Protein AF-A0A1I1LJR1-F1 (afdb_monomer_lite)

Foldseek 3Di:
DDVVVVLVVVLVVVLVVVVVVDDPVCVPPPVSSVVVSVVSSVVSVVVSVVVVVLVVLQVLLVVLVVLLVCCVPPDDLVRSLVVLLVSCVVVCVVVVPLNVVSVVLVVVLVPDPPNVVCSNVNSVVSNVSSNVSSVVSVVVND

Secondary structure (DSSP, 8-state):
--HHHHHHHHHHHHHHHHHHHS-HHHHT-HHHHHHHHHHHHHHHHHHHHHHHHHHHHHHHHHHHHHHHHTHHHH--HHHHHHHHHHHHHHTTTT-HHHHHHHHHHHHHHHT-TTHHHHHHHHHHHHHHHHHHHHHHHHHTT-

Structure (mmCIF, N/CA/C/O backbone):
data_AF-A0A1I1LJR1-F1
#
_entry.id   AF-A0A1I1LJR1-F1
#
loop_
_atom_site.group_PDB
_atom_site.id
_atom_site.type_symbol
_atom_site.label_atom_id
_atom_site.label_alt_id
_atom_site.label_comp_id
_atom_site.label_asym_id
_atom_site.label_entity_id
_atom_site.label_seq_id
_atom_site.pdbx_PDB_ins_code
_atom_site.Cartn_x
_atom_site.Cartn_y
_atom_site.Cartn_z
_atom_site.occupancy
_atom_site.B_iso_or_equiv
_atom_site.auth_seq_id
_atom_site.auth_comp_id
_atom_site.auth_asym_id
_atom_site.auth_atom_id
_atom_site.pdbx_PDB_model_num
ATOM 1 N N . MET A 1 1 ? -17.799 11.556 4.195 1.00 47.25 1 MET A N 1
ATOM 2 C CA . MET A 1 1 ? -18.824 11.377 5.240 1.00 47.25 1 MET A CA 1
ATOM 3 C C . MET A 1 1 ? -18.056 11.302 6.542 1.00 47.25 1 MET A C 1
ATOM 5 O O . MET A 1 1 ? -17.244 10.397 6.683 1.00 47.25 1 MET A O 1
ATOM 9 N N . ASP A 1 2 ? -18.155 12.334 7.375 1.00 59.00 2 ASP A N 1
ATOM 10 C CA . ASP A 1 2 ? -17.255 12.514 8.516 1.00 59.00 2 ASP A CA 1
ATOM 11 C C . ASP A 1 2 ? -17.384 11.347 9.494 1.00 59.00 2 ASP A C 1
ATOM 13 O O . ASP A 1 2 ? -18.485 11.048 9.959 1.00 59.00 2 ASP A O 1
ATOM 17 N N . ASN A 1 3 ? -16.259 10.697 9.818 1.00 64.38 3 ASN A N 1
ATOM 18 C CA . ASN A 1 3 ? -16.205 9.561 10.747 1.00 64.38 3 ASN A CA 1
ATOM 19 C C . ASN A 1 3 ? -16.928 9.859 12.072 1.00 64.38 3 ASN A C 1
ATOM 21 O O . ASN A 1 3 ? -17.492 8.958 12.685 1.00 64.38 3 ASN A O 1
ATOM 25 N N . THR A 1 4 ? -16.978 11.128 12.480 1.00 69.62 4 THR A N 1
ATOM 26 C CA . THR A 1 4 ? -17.697 11.625 13.656 1.00 69.62 4 THR A CA 1
ATOM 27 C C . THR A 1 4 ? -19.202 11.348 13.600 1.00 69.62 4 THR A C 1
ATOM 29 O O . THR A 1 4 ? -19.779 10.930 14.600 1.00 69.62 4 THR A O 1
ATOM 32 N N . ILE A 1 5 ? -19.841 11.526 12.438 1.00 73.75 5 ILE A N 1
A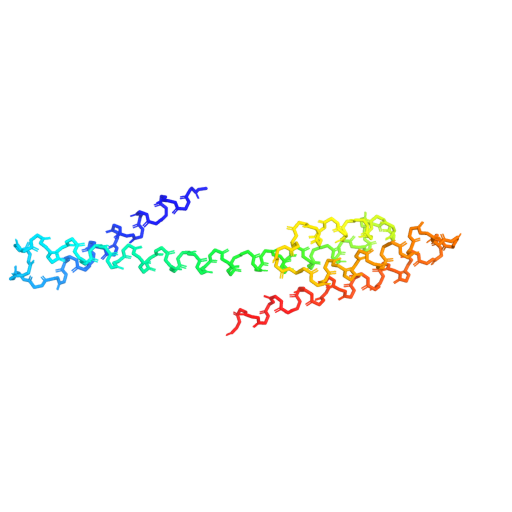TOM 33 C CA . ILE A 1 5 ? -21.282 11.284 12.252 1.00 73.75 5 ILE A CA 1
ATOM 34 C C . ILE A 1 5 ? -21.570 9.781 12.325 1.00 73.75 5 ILE A C 1
ATOM 36 O O . ILE A 1 5 ? -22.524 9.363 12.978 1.00 73.75 5 ILE A O 1
ATOM 40 N N . THR A 1 6 ? -20.709 8.958 11.720 1.00 71.94 6 THR A N 1
ATOM 41 C CA . THR A 1 6 ? -20.823 7.494 11.770 1.00 71.94 6 THR A CA 1
ATOM 42 C C . THR A 1 6 ? -20.634 6.961 13.193 1.00 71.94 6 THR A C 1
ATOM 44 O O . THR A 1 6 ? -21.409 6.115 13.637 1.00 71.94 6 THR A O 1
ATOM 47 N N . ILE A 1 7 ? -19.656 7.490 13.941 1.00 70.38 7 ILE A N 1
ATOM 48 C CA . ILE A 1 7 ? -19.426 7.138 15.352 1.00 70.38 7 ILE A CA 1
ATOM 49 C C . ILE A 1 7 ? -20.641 7.526 16.202 1.00 70.38 7 ILE A C 1
ATOM 51 O O . ILE A 1 7 ? -21.141 6.696 16.955 1.00 70.38 7 ILE A O 1
ATOM 55 N N . LEU A 1 8 ? -21.164 8.746 16.054 1.00 72.38 8 LEU A N 1
ATOM 56 C CA . LEU A 1 8 ? -22.347 9.202 16.795 1.00 72.38 8 LEU A CA 1
ATOM 57 C C . LEU A 1 8 ? -23.595 8.364 16.475 1.00 72.38 8 LEU A C 1
ATOM 59 O O . LEU A 1 8 ? -24.361 8.027 17.381 1.00 72.38 8 LEU A O 1
ATOM 63 N N . GLY A 1 9 ? -23.781 7.974 15.211 1.00 76.94 9 GLY A N 1
ATOM 64 C CA . GLY A 1 9 ? -24.861 7.079 14.788 1.00 76.94 9 GLY A CA 1
ATOM 65 C C . GLY A 1 9 ? -24.759 5.682 15.410 1.00 76.94 9 GLY A C 1
ATOM 66 O O . GLY A 1 9 ? -25.733 5.175 15.962 1.00 76.94 9 GLY A O 1
ATOM 67 N N . LEU A 1 10 ? -23.568 5.077 15.401 1.00 73.50 10 LEU A N 1
ATOM 68 C CA . LEU A 1 10 ? -23.338 3.768 16.024 1.00 73.50 10 LEU A CA 1
ATOM 69 C C . LEU A 1 10 ? -23.511 3.818 17.546 1.00 73.50 10 LEU A C 1
ATOM 71 O O . LEU A 1 10 ? -24.180 2.962 18.122 1.00 73.50 10 LEU A O 1
ATOM 75 N N . VAL A 1 11 ? -22.953 4.839 18.199 1.00 73.31 11 VAL A N 1
ATOM 76 C CA . VAL A 1 11 ? -23.049 5.020 19.654 1.00 73.31 11 VAL A CA 1
ATOM 77 C C . VAL A 1 11 ? -24.500 5.221 20.079 1.00 73.31 11 VAL A C 1
ATOM 79 O O . VAL A 1 11 ? -24.945 4.571 21.023 1.00 73.31 11 VAL A O 1
ATOM 82 N N . SER A 1 12 ? -25.263 6.067 19.384 1.00 72.75 12 SER A N 1
ATOM 83 C CA . SER A 1 12 ? -26.681 6.291 19.701 1.00 72.75 12 SER A CA 1
ATOM 84 C C . SER A 1 12 ? -27.525 5.026 19.507 1.00 72.75 12 SER A C 1
ATOM 86 O O . SER A 1 12 ? -28.324 4.698 20.385 1.00 72.75 12 SER A O 1
ATOM 88 N N . GLY A 1 13 ? -27.285 4.256 18.439 1.00 77.06 13 GLY A N 1
ATOM 89 C CA . GLY A 1 13 ? -27.945 2.967 18.213 1.00 77.06 13 GLY A CA 1
ATOM 90 C C . GLY A 1 13 ? -27.650 1.937 19.310 1.00 77.06 13 GLY A C 1
ATOM 91 O O . GLY A 1 13 ? -28.571 1.364 19.891 1.00 77.06 13 GLY A O 1
ATOM 92 N N . ILE A 1 14 ? -26.372 1.746 19.654 1.00 72.50 14 ILE A N 1
ATOM 93 C CA . ILE A 1 14 ? -25.939 0.793 20.691 1.00 72.50 14 ILE A CA 1
ATOM 94 C C . ILE A 1 14 ? -26.473 1.202 22.070 1.00 72.50 14 ILE A C 1
ATOM 96 O O . ILE A 1 14 ? -26.987 0.365 22.813 1.00 72.50 14 ILE A O 1
ATOM 100 N N . THR A 1 15 ? -26.415 2.494 22.398 1.00 70.56 15 THR A N 1
ATOM 101 C CA . THR A 1 15 ? -26.915 3.016 23.679 1.00 70.56 15 THR A CA 1
ATOM 102 C C . THR A 1 15 ? -28.432 2.844 23.796 1.00 70.56 15 THR A C 1
ATOM 104 O O . THR A 1 15 ? -28.924 2.519 24.875 1.00 70.56 15 THR A O 1
ATOM 107 N N . GLY A 1 16 ? -29.177 2.988 22.694 1.00 71.50 16 GLY A N 1
ATOM 108 C CA . GLY A 1 16 ? -30.619 2.736 22.654 1.00 71.50 16 GLY A CA 1
ATOM 109 C C . GLY A 1 16 ? -30.981 1.272 22.921 1.00 71.50 16 GLY A C 1
ATOM 110 O O . GLY A 1 16 ? -31.835 0.993 23.763 1.00 71.50 16 GLY A O 1
ATOM 111 N N . ILE A 1 17 ? -30.290 0.332 22.265 1.00 72.75 17 ILE A N 1
ATOM 112 C CA . ILE A 1 17 ? -30.520 -1.114 22.439 1.00 72.75 17 ILE A CA 1
ATOM 113 C C . ILE A 1 17 ? -30.166 -1.548 23.866 1.00 72.75 17 ILE A C 1
ATOM 115 O O . ILE A 1 17 ? -30.949 -2.226 24.529 1.00 72.75 17 ILE A O 1
ATOM 119 N N . ILE A 1 18 ? -29.011 -1.117 24.375 1.00 68.81 18 ILE A N 1
ATOM 120 C CA . ILE A 1 18 ? -28.566 -1.464 25.729 1.00 68.81 18 ILE A CA 1
ATOM 121 C C . ILE A 1 18 ? -29.474 -0.810 26.779 1.00 68.81 18 ILE A C 1
ATOM 123 O O . ILE A 1 18 ? -29.864 -1.461 27.745 1.00 68.81 18 ILE A O 1
ATOM 127 N N . GLY A 1 19 ? -29.886 0.444 26.575 1.00 67.62 19 GLY A N 1
ATOM 128 C CA . GLY A 1 19 ? -30.811 1.148 27.466 1.00 67.62 19 GLY A CA 1
ATOM 129 C C . GLY A 1 19 ? -32.188 0.481 27.578 1.00 67.62 19 GLY A C 1
ATOM 130 O O . GLY A 1 19 ? -32.820 0.553 28.637 1.00 67.62 19 GLY A O 1
ATOM 131 N N . PHE A 1 20 ? -32.632 -0.213 26.525 1.00 69.50 20 PHE A N 1
ATOM 132 C CA . PHE A 1 20 ? -33.858 -1.010 26.539 1.00 69.50 20 PHE A CA 1
ATOM 133 C C . PHE A 1 20 ? -33.733 -2.246 27.445 1.00 69.50 20 PHE A C 1
ATOM 135 O O . PHE A 1 20 ? -34.641 -2.521 28.229 1.00 69.50 20 PHE A O 1
ATOM 142 N N . PHE A 1 21 ? -32.582 -2.925 27.412 1.00 71.12 21 PHE A N 1
ATOM 143 C CA . PHE A 1 21 ? -32.292 -4.120 28.218 1.00 71.12 21 PHE A CA 1
ATOM 144 C C . PHE A 1 21 ? -31.762 -3.829 29.634 1.00 71.12 21 PHE A C 1
ATOM 146 O O . PHE A 1 21 ? -31.486 -4.757 30.394 1.00 71.12 21 PHE A O 1
ATOM 153 N N . PHE A 1 22 ? -31.623 -2.559 30.020 1.00 69.94 22 PHE A N 1
ATOM 154 C CA . PHE A 1 22 ? -31.097 -2.194 31.333 1.00 69.94 22 PHE A CA 1
ATOM 155 C C . PHE A 1 22 ? -32.101 -2.486 32.470 1.00 69.94 22 PHE A C 1
ATOM 157 O O . PHE A 1 22 ? -33.275 -2.111 32.347 1.00 69.94 22 PHE A O 1
ATOM 164 N N . PRO A 1 23 ? -31.663 -3.068 33.605 1.00 72.19 23 PRO A N 1
ATOM 165 C CA . PRO A 1 23 ? -32.507 -3.271 34.786 1.00 72.19 23 PRO A CA 1
ATOM 166 C C . PRO A 1 23 ? -33.086 -1.945 35.301 1.00 72.19 23 PRO A C 1
ATOM 168 O O . PRO A 1 23 ? -32.381 -0.932 35.335 1.00 72.19 23 PRO A O 1
ATOM 171 N N . SER A 1 24 ? -34.358 -1.931 35.717 1.00 67.44 24 SER A N 1
ATOM 172 C CA . SER A 1 24 ? -35.058 -0.711 36.168 1.00 67.44 24 SER A CA 1
ATOM 173 C C . SER A 1 24 ? -34.334 -0.000 37.317 1.00 67.44 24 SER A C 1
ATOM 175 O O . SER A 1 24 ? -34.221 1.222 37.303 1.00 67.44 24 SER A O 1
ATOM 177 N N . GLU A 1 25 ? -33.742 -0.765 38.232 1.00 69.31 25 GLU A N 1
ATOM 178 C CA . GLU A 1 25 ? -32.976 -0.289 39.393 1.00 69.31 25 GLU A CA 1
ATOM 179 C C . GLU A 1 25 ? -31.744 0.557 39.020 1.00 69.31 25 GLU A C 1
ATOM 181 O O . GLU A 1 25 ? -31.261 1.372 39.808 1.00 69.31 25 GLU A O 1
ATOM 186 N N . TRP A 1 26 ? -31.208 0.374 37.810 1.00 67.25 26 TRP A N 1
ATOM 187 C CA . TRP A 1 26 ? -30.010 1.070 37.334 1.00 67.25 26 TRP A CA 1
ATOM 188 C C . TRP A 1 26 ? -30.364 2.312 36.509 1.00 67.25 26 TRP A C 1
ATOM 190 O O . TRP A 1 26 ? -29.511 3.174 36.288 1.00 67.25 26 TRP A O 1
ATOM 200 N N . LYS A 1 27 ? -31.628 2.449 36.080 1.00 61.44 27 LYS A N 1
ATOM 201 C CA . LYS A 1 27 ? -32.094 3.572 35.250 1.00 61.44 27 LYS A CA 1
ATOM 202 C C . LYS A 1 27 ? -32.100 4.902 36.003 1.00 61.44 27 LYS A C 1
ATOM 204 O O . LYS A 1 27 ? -31.954 5.946 35.365 1.00 61.44 27 LYS A O 1
ATOM 209 N N . GLU A 1 28 ? -32.214 4.879 37.326 1.00 68.75 28 GLU A N 1
ATOM 210 C CA . GLU A 1 28 ? -32.233 6.091 38.156 1.00 68.75 28 GLU A CA 1
ATOM 211 C C . GLU A 1 28 ? -30.828 6.604 38.503 1.00 68.75 28 GLU A C 1
ATOM 213 O O . GLU A 1 28 ? -30.637 7.786 38.791 1.00 68.75 28 GLU A O 1
ATOM 218 N N . LYS A 1 29 ? -29.800 5.750 38.405 1.00 77.69 29 LYS A N 1
ATOM 219 C CA . LYS A 1 29 ? -28.427 6.118 38.764 1.00 77.69 29 LYS A CA 1
ATOM 220 C C . LYS A 1 29 ? -27.705 6.766 37.585 1.00 77.69 29 LYS A C 1
ATOM 222 O O . LYS A 1 29 ? -27.076 6.096 36.767 1.00 77.69 29 LYS A O 1
ATOM 227 N N . ILE A 1 30 ? -27.738 8.098 37.545 1.00 75.56 30 ILE A N 1
ATOM 228 C CA . ILE A 1 30 ? -27.046 8.934 36.545 1.00 75.56 30 ILE A CA 1
ATOM 229 C C . ILE A 1 30 ? -25.563 8.566 36.373 1.00 75.56 30 ILE A C 1
ATOM 231 O O . ILE A 1 30 ? -25.078 8.506 35.245 1.00 75.56 30 ILE A O 1
ATOM 235 N N . ILE A 1 31 ? -24.862 8.237 37.463 1.00 80.19 31 ILE A N 1
ATOM 236 C CA . ILE A 1 31 ? -23.438 7.866 37.426 1.00 80.19 31 ILE A CA 1
ATOM 237 C C . ILE A 1 31 ? -23.220 6.599 36.587 1.00 80.19 31 ILE A C 1
ATOM 239 O O . ILE A 1 31 ? -22.304 6.554 35.769 1.00 80.19 31 ILE A O 1
ATOM 243 N N . ILE A 1 32 ? -24.091 5.594 36.731 1.00 78.44 32 ILE A N 1
ATOM 244 C CA . ILE A 1 32 ? -23.990 4.337 35.979 1.00 78.44 32 ILE A CA 1
ATOM 245 C C . ILE A 1 32 ? -24.172 4.607 34.483 1.00 78.44 32 ILE A C 1
ATOM 247 O O . ILE A 1 32 ? -23.384 4.115 33.681 1.00 78.44 32 ILE A O 1
ATOM 251 N N . LYS A 1 33 ? -25.144 5.448 34.104 1.00 73.69 33 LYS A N 1
ATOM 252 C CA . LYS A 1 33 ? -25.371 5.841 32.702 1.00 73.69 33 LYS A CA 1
ATOM 253 C C . LYS A 1 33 ? -24.157 6.536 32.089 1.00 73.69 33 LYS A C 1
ATOM 255 O O . LYS A 1 33 ? -23.779 6.208 30.966 1.00 73.69 33 LYS A O 1
ATOM 260 N N . ILE A 1 34 ? -23.539 7.468 32.817 1.00 77.81 34 ILE A N 1
ATOM 261 C CA . ILE A 1 34 ? -22.358 8.205 32.343 1.00 77.81 34 ILE A CA 1
ATOM 262 C C . ILE A 1 34 ? -21.191 7.243 32.107 1.00 77.81 34 ILE A C 1
ATOM 264 O O . ILE A 1 34 ? -20.606 7.255 31.026 1.00 77.81 34 ILE A O 1
ATOM 268 N N . VAL A 1 35 ? -20.891 6.374 33.077 1.00 82.94 35 VAL A N 1
ATOM 269 C CA . VAL A 1 35 ? -19.795 5.397 32.964 1.00 82.94 35 VAL A CA 1
ATOM 270 C C . VAL A 1 35 ? -20.029 4.444 31.792 1.00 82.94 35 VAL A C 1
ATOM 272 O O . VAL A 1 35 ? -19.122 4.219 30.995 1.00 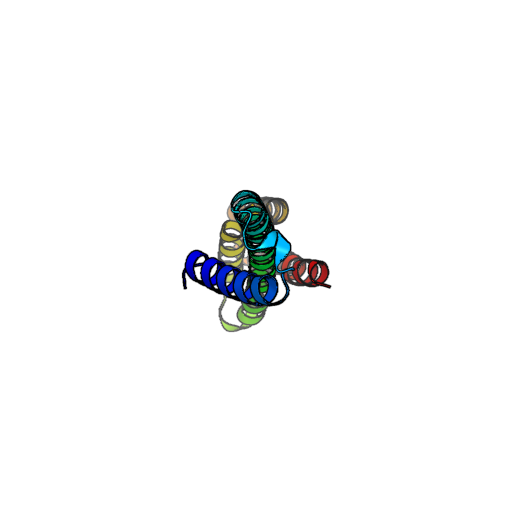82.94 35 VAL A O 1
ATOM 275 N N . PHE A 1 36 ? -21.252 3.935 31.633 1.00 78.69 36 PHE A N 1
ATOM 276 C CA . PHE A 1 36 ? -21.581 3.025 30.536 1.00 78.69 36 PHE A CA 1
ATOM 277 C C . PHE A 1 36 ? -21.457 3.697 29.167 1.00 78.69 36 PHE A C 1
ATOM 279 O O . PHE A 1 36 ? -20.879 3.128 28.244 1.00 78.69 36 PHE A O 1
ATOM 286 N N . THR A 1 37 ? -21.950 4.932 29.051 1.00 77.44 37 THR A N 1
ATOM 287 C CA . THR A 1 37 ? -21.836 5.719 27.816 1.00 77.44 37 THR A CA 1
ATOM 288 C C . THR A 1 37 ? -20.369 5.957 27.468 1.00 77.44 37 THR A C 1
ATOM 290 O O . THR A 1 37 ? -19.983 5.806 26.313 1.00 77.44 37 THR A O 1
ATOM 293 N N . LEU A 1 38 ? -19.531 6.257 28.467 1.00 81.94 38 LEU A N 1
ATOM 294 C CA . LEU A 1 38 ? -18.096 6.456 28.276 1.00 81.94 38 LEU A CA 1
ATOM 295 C C . LEU A 1 38 ? -17.405 5.182 27.763 1.00 81.94 38 LEU A C 1
ATOM 297 O O . LEU A 1 38 ? -16.609 5.254 26.831 1.00 81.94 38 LEU A O 1
ATOM 301 N N . ILE A 1 39 ? -17.737 4.018 28.332 1.00 84.44 39 ILE A N 1
ATOM 302 C CA . ILE A 1 39 ? -17.194 2.716 27.907 1.00 84.44 39 ILE A CA 1
ATOM 303 C C . ILE A 1 39 ? -17.617 2.385 26.469 1.00 84.44 39 ILE A C 1
ATOM 305 O O . ILE A 1 39 ? -16.800 1.944 25.662 1.00 84.44 39 ILE A O 1
ATOM 309 N N . ILE A 1 40 ? -18.883 2.619 26.117 1.00 81.19 40 ILE A N 1
ATOM 310 C CA . ILE A 1 40 ? -19.372 2.392 24.751 1.00 81.19 40 ILE A CA 1
ATOM 311 C C . ILE A 1 40 ? -18.650 3.320 23.771 1.00 81.19 40 ILE A C 1
ATOM 313 O O . ILE A 1 40 ? -18.239 2.874 22.698 1.00 81.19 40 ILE A O 1
ATOM 317 N N . LEU A 1 41 ? -18.461 4.591 24.136 1.00 82.25 41 LEU A N 1
ATOM 318 C CA . LEU A 1 41 ? -17.791 5.584 23.298 1.00 82.25 41 LEU A CA 1
ATOM 319 C C . LEU A 1 41 ? -16.331 5.201 23.013 1.00 82.25 41 LEU A C 1
ATOM 321 O O . LEU A 1 41 ? -15.871 5.317 21.876 1.00 82.25 41 LEU A O 1
ATOM 325 N N . THR A 1 42 ? -15.597 4.722 24.021 1.00 81.75 42 THR A N 1
ATOM 326 C CA . THR A 1 42 ? -14.197 4.309 23.849 1.00 81.75 42 THR A CA 1
ATOM 327 C C . THR A 1 42 ? -14.082 3.045 23.002 1.00 81.75 42 THR A C 1
ATOM 329 O O . THR A 1 42 ? -13.271 3.014 22.077 1.00 81.75 42 THR A O 1
ATOM 332 N N . LEU A 1 43 ? -14.930 2.039 23.244 1.00 81.50 43 LEU A N 1
ATOM 333 C CA . LEU A 1 43 ? -14.956 0.799 22.461 1.00 81.50 43 LEU A CA 1
ATOM 334 C C . LEU A 1 43 ? -15.308 1.053 20.993 1.00 81.50 43 LEU A C 1
ATOM 336 O O . LEU A 1 43 ? -14.610 0.582 20.099 1.00 81.50 43 LEU A O 1
ATOM 340 N N . THR A 1 44 ? -16.356 1.833 20.728 1.00 77.31 44 THR A N 1
ATOM 341 C CA . THR A 1 44 ? -16.756 2.174 19.351 1.00 77.31 44 THR A CA 1
ATOM 342 C C . THR A 1 44 ? -15.683 2.984 18.632 1.00 77.31 44 THR A C 1
ATOM 344 O O . THR A 1 44 ? -15.364 2.675 17.486 1.00 77.31 44 THR A O 1
ATOM 347 N N . SER A 1 45 ? -15.063 3.959 19.303 1.00 76.38 45 SER A N 1
ATOM 348 C CA . SER A 1 45 ? -13.955 4.732 18.725 1.00 76.38 45 SER A CA 1
ATOM 349 C C . SER A 1 45 ? -12.763 3.839 18.374 1.00 76.38 45 SER A C 1
ATOM 351 O O . SER A 1 45 ? -12.165 3.992 17.308 1.00 76.38 45 SER A O 1
ATOM 353 N N . TYR A 1 46 ? -12.442 2.872 19.237 1.00 78.81 46 TYR A N 1
ATOM 354 C CA . TYR A 1 46 ? -11.371 1.909 18.998 1.00 78.81 46 TYR A CA 1
ATOM 355 C C . TYR A 1 46 ? -11.676 0.977 17.815 1.00 78.81 46 TYR A C 1
ATOM 357 O O . TYR A 1 46 ? -10.825 0.786 16.948 1.00 78.81 46 TYR A O 1
ATOM 365 N N . ILE A 1 47 ? -12.906 0.463 17.722 1.00 73.94 47 ILE A N 1
ATOM 366 C CA . ILE A 1 47 ? -13.353 -0.381 16.602 1.00 73.94 47 ILE A CA 1
ATOM 367 C C . ILE A 1 47 ? -13.294 0.390 15.278 1.00 73.94 47 ILE A C 1
ATOM 369 O O . ILE A 1 47 ? -12.757 -0.114 14.293 1.00 73.94 47 ILE A O 1
ATOM 373 N N . VAL A 1 48 ? -13.788 1.631 15.249 1.00 76.50 48 VAL A N 1
ATOM 374 C CA . VAL A 1 48 ? -13.734 2.477 14.045 1.00 76.50 48 VAL A CA 1
ATOM 375 C C . VAL A 1 48 ? -12.289 2.767 13.641 1.00 76.50 48 VAL A C 1
ATOM 377 O O . VAL A 1 48 ? -11.962 2.726 12.455 1.00 76.50 48 VAL A O 1
ATOM 380 N N . PHE A 1 49 ? -11.400 3.000 14.608 1.00 75.62 49 PHE A N 1
ATOM 381 C CA . PHE A 1 49 ? -9.978 3.176 14.332 1.00 75.62 49 PHE A CA 1
ATOM 382 C C . PHE A 1 49 ? -9.352 1.928 13.692 1.00 75.62 49 PHE A C 1
ATOM 384 O O . PHE A 1 49 ? -8.637 2.059 12.696 1.00 75.62 49 PHE A O 1
ATOM 391 N N . LEU A 1 50 ? -9.640 0.729 14.207 1.00 70.81 50 LEU A N 1
ATOM 392 C CA . LEU A 1 50 ? -9.137 -0.521 13.630 1.00 70.81 50 LEU A CA 1
ATOM 393 C C . LEU A 1 50 ? -9.681 -0.758 12.215 1.00 70.81 50 LEU A C 1
ATOM 395 O O . LEU A 1 50 ? -8.889 -0.977 11.299 1.00 70.81 50 LEU A O 1
ATOM 399 N N . ASN A 1 51 ? -10.990 -0.603 12.005 1.00 71.94 51 ASN A N 1
ATOM 400 C CA . ASN A 1 51 ? -11.601 -0.755 10.680 1.00 71.94 51 ASN A CA 1
ATOM 401 C C . ASN A 1 51 ? -11.031 0.245 9.667 1.00 71.94 51 ASN A C 1
ATOM 403 O O . ASN A 1 51 ? -10.736 -0.122 8.536 1.00 71.94 51 ASN A O 1
ATOM 407 N N . SER A 1 52 ? -10.769 1.490 10.079 1.00 72.00 52 SER A N 1
ATOM 408 C CA . SER A 1 52 ? -10.176 2.492 9.184 1.00 72.00 52 SER A CA 1
ATOM 409 C C . SER A 1 52 ? -8.766 2.122 8.702 1.00 72.00 52 SER A C 1
ATOM 411 O O . SER A 1 52 ? -8.358 2.526 7.611 1.00 72.00 52 SER A O 1
ATOM 413 N N . LYS A 1 53 ? -8.006 1.356 9.500 1.00 68.88 53 LYS A N 1
ATOM 414 C CA . LYS A 1 53 ? -6.702 0.827 9.081 1.00 68.88 53 LYS A CA 1
ATOM 415 C C . LYS A 1 53 ? -6.866 -0.324 8.096 1.00 68.88 53 LYS A C 1
ATOM 417 O O . LYS A 1 53 ? -6.170 -0.325 7.087 1.00 68.88 53 LYS A O 1
ATOM 422 N N . VAL A 1 54 ? -7.793 -1.240 8.364 1.00 70.94 54 VAL A N 1
ATOM 423 C CA . VAL A 1 54 ? -8.109 -2.373 7.479 1.00 70.94 54 VAL A CA 1
ATOM 424 C C . VAL A 1 54 ? -8.550 -1.875 6.100 1.00 70.94 54 VAL A C 1
ATOM 426 O O . VAL A 1 54 ? -7.941 -2.242 5.095 1.00 70.94 54 VAL A O 1
ATOM 429 N N . ASP A 1 55 ? -9.492 -0.928 6.055 1.00 77.88 55 ASP A N 1
ATOM 430 C CA . ASP A 1 55 ? -9.961 -0.303 4.812 1.00 77.88 55 ASP A CA 1
ATOM 431 C C . ASP A 1 55 ? -8.827 0.393 4.049 1.00 77.88 55 ASP A C 1
ATOM 433 O O . ASP A 1 55 ? -8.806 0.413 2.815 1.00 77.88 55 ASP A O 1
ATOM 437 N N . ARG A 1 56 ? -7.880 1.007 4.773 1.00 76.62 56 ARG A N 1
ATOM 438 C CA . ARG A 1 56 ? -6.711 1.641 4.155 1.00 76.62 56 ARG A CA 1
ATOM 439 C C . ARG A 1 56 ? -5.816 0.591 3.505 1.00 76.62 56 ARG A C 1
ATOM 441 O O . ARG A 1 56 ? -5.479 0.757 2.339 1.00 76.62 56 ARG A O 1
ATOM 448 N N . ILE A 1 57 ? -5.476 -0.482 4.214 1.00 79.94 57 ILE A N 1
ATOM 449 C CA . ILE A 1 57 ? -4.610 -1.555 3.704 1.00 7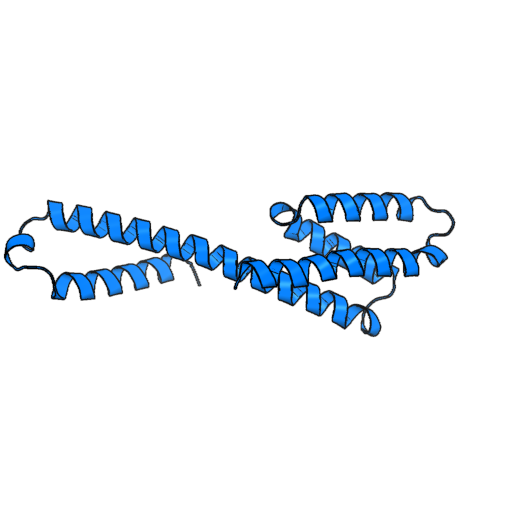9.94 57 ILE A CA 1
ATOM 450 C C . ILE A 1 57 ? -5.249 -2.234 2.482 1.00 79.94 57 ILE A C 1
ATOM 452 O O . ILE A 1 57 ? -4.576 -2.450 1.474 1.00 79.94 57 ILE A O 1
ATOM 456 N N . GLU A 1 58 ? -6.562 -2.480 2.509 1.00 82.56 58 GLU A N 1
ATOM 457 C CA . GLU A 1 58 ? -7.285 -3.037 1.361 1.00 82.56 58 GLU A CA 1
ATOM 458 C C . GLU A 1 58 ? -7.240 -2.098 0.144 1.00 82.56 58 GLU A C 1
ATOM 460 O O . GLU A 1 58 ? -6.999 -2.537 -0.985 1.00 82.56 58 GLU A O 1
ATOM 465 N N . LYS A 1 59 ? -7.414 -0.786 0.354 1.00 85.94 59 LYS A N 1
ATOM 466 C CA . LYS A 1 59 ? -7.288 0.215 -0.716 1.00 85.94 59 LYS A CA 1
ATOM 467 C C . LYS A 1 59 ? -5.880 0.266 -1.295 1.00 85.94 59 LYS A C 1
ATOM 469 O O . LYS A 1 59 ? -5.750 0.408 -2.511 1.00 85.94 59 LYS A O 1
ATOM 474 N N . VAL A 1 60 ? -4.844 0.128 -0.465 1.00 89.06 60 VAL A N 1
ATOM 475 C CA . VAL A 1 60 ? -3.452 0.077 -0.934 1.00 89.06 60 VAL A CA 1
ATOM 476 C C . VAL A 1 60 ? -3.215 -1.181 -1.762 1.00 89.06 60 VAL A C 1
ATOM 478 O O . VAL A 1 60 ? -2.676 -1.071 -2.858 1.00 89.06 60 VAL A O 1
ATOM 481 N N . SER A 1 61 ? -3.693 -2.345 -1.311 1.00 87.81 61 SER A N 1
ATOM 482 C CA . SER A 1 61 ? -3.613 -3.600 -2.075 1.00 87.81 61 SER A CA 1
ATOM 483 C C . SER A 1 61 ? -4.300 -3.484 -3.443 1.00 87.81 61 SER A C 1
ATOM 485 O O . SER A 1 61 ? -3.697 -3.777 -4.477 1.00 87.81 61 SER A O 1
ATOM 487 N N . LYS A 1 62 ? -5.533 -2.956 -3.483 1.00 89.88 62 LYS A N 1
ATOM 488 C CA . LYS A 1 62 ? -6.254 -2.705 -4.744 1.00 89.88 62 LYS A CA 1
ATOM 489 C C . LYS A 1 62 ? -5.496 -1.744 -5.657 1.00 89.88 62 LYS A C 1
ATOM 491 O O . LYS A 1 62 ? -5.365 -2.013 -6.846 1.00 89.88 62 LYS A O 1
ATOM 496 N N . SER A 1 63 ? -4.971 -0.653 -5.106 1.00 91.12 63 SER A N 1
ATOM 497 C CA . SER A 1 63 ? -4.214 0.347 -5.869 1.00 91.12 63 SER A CA 1
ATOM 498 C C . SER A 1 63 ? -2.900 -0.216 -6.418 1.00 91.12 63 SER A C 1
ATOM 500 O O . SER A 1 63 ? -2.567 0.049 -7.569 1.00 91.12 63 SER A O 1
ATOM 502 N N . ALA A 1 64 ? -2.190 -1.039 -5.639 1.00 92.44 64 ALA A N 1
ATOM 503 C CA . ALA A 1 64 ? -0.983 -1.735 -6.076 1.00 92.44 64 ALA A CA 1
ATOM 504 C C . ALA A 1 64 ? -1.274 -2.666 -7.262 1.00 92.44 64 ALA A C 1
ATOM 506 O O . ALA A 1 64 ? -0.583 -2.606 -8.277 1.00 92.44 64 ALA A O 1
ATOM 507 N N . ASN A 1 65 ? -2.333 -3.476 -7.165 1.00 91.31 65 ASN A N 1
ATOM 508 C CA . ASN A 1 65 ? -2.733 -4.386 -8.240 1.00 91.31 65 ASN A CA 1
ATOM 509 C C . ASN A 1 65 ? -3.137 -3.630 -9.512 1.00 91.31 65 ASN A C 1
ATOM 511 O O . ASN A 1 65 ? -2.687 -3.992 -10.595 1.00 91.31 65 ASN A O 1
ATOM 515 N N . LEU A 1 66 ? -3.907 -2.545 -9.378 1.00 91.94 66 LEU A N 1
ATOM 516 C CA . LEU A 1 66 ? -4.281 -1.688 -10.508 1.00 91.94 66 LEU A CA 1
ATOM 517 C C . LEU A 1 66 ? -3.063 -1.040 -11.175 1.00 91.94 66 LEU A C 1
ATOM 519 O O . LEU A 1 66 ? -3.005 -0.946 -12.400 1.00 91.94 66 LEU A O 1
ATOM 523 N N . LEU A 1 67 ? -2.082 -0.596 -10.384 1.00 92.50 67 LEU A N 1
ATOM 524 C CA . LEU A 1 67 ? -0.850 -0.008 -10.905 1.00 92.50 67 LEU A CA 1
ATOM 525 C C . LEU A 1 67 ? -0.060 -1.024 -11.745 1.00 92.50 67 LEU A C 1
ATOM 527 O O . LEU A 1 67 ? 0.443 -0.681 -12.812 1.00 92.50 67 LEU A O 1
ATOM 531 N N . ILE A 1 68 ? 0.017 -2.274 -11.285 1.00 92.50 68 ILE A N 1
ATOM 532 C CA . ILE A 1 68 ? 0.675 -3.370 -12.007 1.00 92.50 68 ILE A CA 1
ATOM 533 C C . ILE A 1 68 ? -0.095 -3.733 -13.277 1.00 92.50 68 ILE A C 1
ATOM 535 O O . ILE A 1 68 ? 0.514 -3.891 -14.330 1.00 92.50 68 ILE A O 1
ATOM 539 N N . GLU A 1 69 ? -1.421 -3.849 -13.196 1.00 91.69 69 GLU A N 1
ATOM 540 C CA . GLU A 1 69 ? -2.279 -4.174 -14.340 1.00 91.69 69 GLU A CA 1
ATOM 541 C C . GLU A 1 69 ? -2.093 -3.159 -15.475 1.00 91.69 69 GLU A C 1
ATOM 543 O O . GLU A 1 69 ? -1.890 -3.531 -16.631 1.00 91.69 69 GLU A O 1
ATOM 548 N N . LYS A 1 70 ? -2.052 -1.868 -15.131 1.00 91.00 70 LYS A N 1
ATOM 549 C CA . LYS A 1 70 ? -1.868 -0.774 -16.090 1.00 91.00 70 LYS A CA 1
ATOM 550 C C . LYS A 1 70 ? -0.444 -0.649 -16.638 1.00 91.00 70 LYS A C 1
ATOM 552 O O . LYS A 1 70 ? -0.249 0.067 -17.621 1.00 91.00 70 LYS A O 1
ATOM 557 N N . LYS A 1 71 ? 0.552 -1.344 -16.066 1.00 88.38 71 LYS A N 1
ATOM 558 C CA . LYS A 1 71 ? 1.961 -1.287 -16.509 1.00 88.38 71 LYS A CA 1
ATOM 559 C C . LYS A 1 71 ? 2.108 -1.527 -18.010 1.00 88.38 71 LYS A C 1
ATOM 561 O O . LYS A 1 71 ? 2.858 -0.813 -18.661 1.00 88.38 71 LYS A O 1
ATOM 566 N N . GLN A 1 72 ? 1.414 -2.528 -18.550 1.00 81.00 72 GLN A N 1
ATOM 567 C CA . GLN A 1 72 ? 1.587 -2.943 -19.947 1.00 81.00 72 GLN A CA 1
ATOM 568 C C . GLN A 1 72 ? 0.842 -2.053 -20.949 1.00 81.00 72 GLN A C 1
ATOM 570 O O . GLN A 1 72 ? 1.208 -2.025 -22.121 1.00 81.00 72 GLN A O 1
ATOM 575 N N . THR A 1 73 ? -0.203 -1.349 -20.509 1.00 85.50 73 THR A N 1
ATOM 576 C CA . THR A 1 73 ? -1.129 -0.635 -21.400 1.00 85.50 73 THR A CA 1
ATOM 577 C C . THR A 1 73 ? -1.000 0.882 -21.330 1.00 85.50 73 THR A C 1
ATOM 579 O O . THR A 1 73 ? -1.309 1.552 -22.309 1.00 85.50 73 THR A O 1
ATOM 582 N N . GLU A 1 74 ? -0.568 1.436 -20.193 1.00 87.25 74 GLU A N 1
ATOM 583 C CA . GLU A 1 74 ? -0.610 2.886 -19.937 1.00 87.25 74 GLU A CA 1
ATOM 584 C C . GLU A 1 74 ? 0.757 3.506 -19.639 1.00 87.25 74 GLU A C 1
ATOM 586 O O . GLU A 1 74 ? 0.886 4.730 -19.663 1.00 87.25 74 GLU A O 1
ATOM 591 N N . PHE A 1 75 ? 1.787 2.695 -19.388 1.00 89.06 75 PHE A N 1
ATOM 592 C CA . PHE A 1 75 ? 3.087 3.194 -18.956 1.00 89.06 75 PHE A CA 1
ATOM 593 C C . PHE A 1 75 ? 4.232 2.717 -19.850 1.00 89.06 75 PHE A C 1
ATOM 595 O O . PHE A 1 75 ? 4.306 1.561 -20.259 1.00 89.06 75 PHE A O 1
ATOM 602 N N . THR A 1 76 ? 5.188 3.613 -20.099 1.00 90.38 76 THR A N 1
ATOM 603 C CA . THR A 1 76 ? 6.548 3.208 -20.478 1.00 90.38 76 THR A CA 1
ATOM 604 C C . THR A 1 76 ? 7.272 2.665 -19.244 1.00 90.38 76 THR A C 1
ATOM 606 O O . THR A 1 76 ? 6.860 2.941 -18.116 1.00 90.38 76 THR A O 1
ATOM 609 N N . SER A 1 77 ? 8.380 1.936 -19.419 1.00 88.94 77 SER A N 1
ATOM 610 C CA . SER A 1 77 ? 9.178 1.441 -18.286 1.00 88.94 77 SER A CA 1
ATOM 611 C C . SER A 1 77 ? 9.550 2.558 -17.305 1.00 88.94 77 SER A C 1
ATOM 613 O O . SER A 1 77 ? 9.385 2.391 -16.100 1.00 88.94 77 SER A O 1
ATOM 615 N N . GLU A 1 78 ? 9.966 3.720 -17.815 1.00 88.38 78 GLU A N 1
ATOM 616 C CA . GLU A 1 78 ? 10.294 4.893 -16.994 1.00 88.38 78 GLU A CA 1
ATOM 617 C C . GLU A 1 78 ? 9.064 5.511 -16.325 1.00 88.38 78 GLU A C 1
ATOM 619 O O . GLU A 1 78 ? 9.100 5.838 -15.138 1.00 88.38 78 GLU A O 1
ATOM 624 N N . GLY A 1 79 ? 7.958 5.638 -17.066 1.00 89.75 79 GLY A N 1
ATOM 625 C CA . GLY A 1 79 ? 6.702 6.155 -16.528 1.00 89.75 79 GLY A CA 1
ATOM 626 C C . GLY A 1 79 ? 6.174 5.283 -15.391 1.00 89.75 79 GLY A C 1
ATOM 627 O O . GLY A 1 79 ? 5.738 5.802 -14.366 1.00 89.75 79 GLY A O 1
ATOM 628 N N . PHE A 1 80 ? 6.295 3.962 -15.528 1.00 93.75 80 PHE A N 1
ATOM 629 C CA . PHE A 1 80 ? 5.936 3.016 -14.479 1.00 93.75 80 PHE A CA 1
ATOM 630 C C . PHE A 1 80 ? 6.838 3.160 -13.249 1.00 93.75 80 PHE A C 1
ATOM 632 O O . PHE A 1 80 ? 6.329 3.176 -12.133 1.00 93.75 80 PHE A O 1
ATOM 639 N N . ILE A 1 81 ? 8.157 3.299 -13.433 1.00 92.44 81 ILE A N 1
ATOM 640 C CA . ILE A 1 81 ? 9.110 3.503 -12.329 1.00 92.44 81 ILE A CA 1
ATOM 641 C C . ILE A 1 81 ? 8.730 4.741 -11.507 1.00 92.44 81 ILE A C 1
ATOM 643 O O . ILE A 1 81 ? 8.657 4.665 -10.281 1.00 92.44 81 ILE A O 1
ATOM 647 N N . LEU A 1 82 ? 8.444 5.864 -12.173 1.00 92.12 82 LEU A N 1
ATOM 648 C CA . LEU A 1 82 ? 8.042 7.103 -11.503 1.00 92.12 82 LEU A CA 1
ATOM 649 C C . LEU A 1 82 ? 6.685 6.960 -10.806 1.00 92.12 82 LEU A C 1
ATOM 651 O O . LEU A 1 82 ? 6.556 7.330 -9.641 1.00 92.12 82 LEU A O 1
ATOM 655 N N . ALA A 1 83 ? 5.694 6.367 -11.478 1.00 94.06 83 ALA A N 1
ATOM 656 C CA . ALA A 1 83 ? 4.374 6.131 -10.897 1.00 94.06 83 ALA A CA 1
ATOM 657 C C . ALA A 1 83 ? 4.445 5.225 -9.656 1.00 94.06 83 ALA A C 1
ATOM 659 O O . ALA A 1 83 ? 3.805 5.499 -8.639 1.00 94.06 83 ALA A O 1
ATOM 660 N N . ALA A 1 84 ? 5.262 4.174 -9.709 1.00 94.19 84 ALA A N 1
ATOM 661 C CA . ALA A 1 84 ? 5.490 3.275 -8.588 1.00 94.19 84 ALA A CA 1
ATOM 662 C C . ALA A 1 84 ? 6.251 3.943 -7.438 1.00 94.19 84 ALA A C 1
ATOM 664 O O . ALA A 1 84 ? 5.917 3.705 -6.276 1.00 94.19 84 ALA A O 1
ATOM 665 N N . LEU A 1 85 ? 7.213 4.823 -7.727 1.00 93.94 85 LEU A N 1
ATOM 666 C CA . LEU A 1 85 ? 7.894 5.600 -6.693 1.00 93.94 85 LEU A CA 1
ATOM 667 C C . LEU A 1 85 ? 6.923 6.558 -5.987 1.00 93.94 85 LEU A C 1
ATOM 669 O O . LEU A 1 85 ? 6.888 6.579 -4.758 1.00 93.94 85 LEU A O 1
ATOM 673 N N . SER A 1 86 ? 6.078 7.273 -6.736 1.00 94.81 86 SER A N 1
ATOM 674 C CA . SER A 1 86 ? 5.039 8.142 -6.164 1.00 94.81 86 SER A CA 1
ATOM 675 C C . SER A 1 86 ? 4.018 7.361 -5.333 1.00 94.81 86 SER A C 1
ATOM 677 O O . SER A 1 86 ? 3.625 7.805 -4.254 1.00 94.81 86 SER A O 1
ATOM 679 N N . PHE A 1 87 ? 3.617 6.170 -5.789 1.00 94.62 87 PHE A N 1
ATOM 680 C CA . PHE A 1 87 ? 2.759 5.274 -5.013 1.00 94.62 87 PHE A CA 1
ATOM 681 C C . PHE A 1 87 ? 3.406 4.882 -3.676 1.00 94.62 87 PHE A C 1
ATOM 683 O O . PHE A 1 87 ? 2.751 4.917 -2.632 1.00 94.62 87 PHE A O 1
ATOM 690 N N . LEU A 1 88 ? 4.692 4.522 -3.680 1.00 94.12 88 LEU A N 1
ATOM 691 C CA . LEU A 1 88 ? 5.412 4.154 -2.461 1.00 94.12 88 LEU A CA 1
ATOM 692 C C . LEU A 1 88 ? 5.623 5.350 -1.532 1.00 94.12 88 LEU A C 1
ATOM 694 O O . LEU A 1 88 ? 5.535 5.190 -0.318 1.00 94.12 88 LEU A O 1
ATOM 698 N N . GLU A 1 89 ? 5.857 6.543 -2.076 1.00 93.38 89 GLU A N 1
ATOM 699 C CA . GLU A 1 89 ? 5.978 7.773 -1.292 1.00 93.38 89 GLU A CA 1
ATOM 700 C C . GLU A 1 89 ? 4.673 8.091 -0.556 1.00 93.38 89 GLU A C 1
ATOM 702 O O . GLU A 1 89 ? 4.679 8.323 0.656 1.00 93.38 89 GLU A O 1
ATOM 707 N N . GLN A 1 90 ? 3.536 7.998 -1.253 1.00 92.38 90 GLN A N 1
ATOM 708 C CA . GLN A 1 90 ? 2.214 8.199 -0.658 1.00 92.38 90 GLN A CA 1
ATOM 709 C C . GLN A 1 90 ? 1.930 7.204 0.478 1.00 92.38 90 GLN A C 1
ATOM 711 O O . GLN A 1 90 ? 1.268 7.549 1.459 1.00 92.38 90 GLN A O 1
ATOM 716 N N . ASN A 1 91 ? 2.453 5.981 0.367 1.00 90.62 91 ASN A N 1
ATOM 717 C CA . ASN A 1 91 ? 2.243 4.900 1.330 1.00 90.62 91 ASN A CA 1
ATOM 718 C C . ASN A 1 91 ? 3.455 4.658 2.249 1.00 90.62 91 ASN A C 1
ATOM 720 O O . ASN A 1 91 ? 3.507 3.648 2.954 1.00 90.62 91 ASN A O 1
ATOM 724 N N . LYS A 1 92 ? 4.405 5.603 2.316 1.00 91.19 92 LYS A N 1
ATOM 725 C CA . LYS A 1 92 ? 5.655 5.476 3.087 1.00 91.19 92 LYS A CA 1
ATOM 726 C C . LYS A 1 92 ? 5.425 5.162 4.563 1.00 91.19 92 LYS A C 1
ATOM 728 O O . LYS A 1 92 ? 6.225 4.469 5.181 1.00 91.19 92 LYS A O 1
ATOM 733 N N . LYS A 1 93 ? 4.343 5.688 5.141 1.00 88.88 93 LYS A N 1
ATOM 734 C CA . LYS A 1 93 ? 4.005 5.461 6.550 1.00 88.88 93 LYS A CA 1
ATOM 735 C C . LYS A 1 93 ? 3.773 3.980 6.861 1.00 88.88 93 LYS A C 1
ATOM 737 O O . LYS A 1 93 ? 4.138 3.540 7.945 1.00 88.88 93 LYS A O 1
ATOM 742 N N . ASP A 1 94 ? 3.163 3.255 5.928 1.00 84.75 94 ASP A N 1
ATOM 743 C CA . ASP A 1 94 ? 2.810 1.846 6.096 1.00 84.75 94 ASP A CA 1
ATOM 744 C C . ASP A 1 94 ? 3.903 0.918 5.528 1.00 84.75 94 ASP A C 1
ATOM 746 O O . ASP A 1 94 ? 4.119 -0.164 6.064 1.00 84.75 94 ASP A O 1
ATOM 750 N N . PHE A 1 95 ? 4.656 1.362 4.509 1.00 87.94 95 PHE A N 1
ATOM 751 C CA . PHE A 1 95 ? 5.723 0.576 3.866 1.00 87.94 95 PHE A CA 1
ATOM 752 C C . PHE A 1 95 ? 7.060 1.337 3.773 1.00 87.94 95 PHE A C 1
ATOM 754 O O . PHE A 1 95 ? 7.576 1.549 2.668 1.00 87.94 95 PHE A O 1
ATOM 761 N N . PRO A 1 96 ? 7.656 1.755 4.907 1.00 91.00 96 PRO A N 1
ATOM 762 C CA . PRO A 1 96 ? 8.865 2.578 4.898 1.00 91.00 96 PRO A CA 1
ATOM 763 C C . PRO A 1 96 ? 10.052 1.852 4.257 1.00 91.00 96 PRO A C 1
ATOM 765 O O . PRO A 1 96 ? 10.760 2.441 3.444 1.00 91.00 96 PRO A O 1
ATOM 768 N N . ASP A 1 97 ? 10.228 0.559 4.537 1.00 91.88 97 ASP A N 1
ATOM 769 C CA . ASP A 1 97 ? 11.342 -0.227 3.999 1.00 91.88 97 ASP A CA 1
ATOM 770 C C . ASP A 1 97 ? 11.238 -0.433 2.486 1.00 91.88 97 ASP A C 1
ATOM 772 O O . ASP A 1 97 ? 12.244 -0.360 1.779 1.00 91.88 97 ASP A O 1
ATOM 776 N N . SER A 1 98 ? 10.027 -0.671 1.973 1.00 91.94 98 SER A N 1
ATOM 777 C CA . SER A 1 98 ? 9.795 -0.801 0.531 1.00 91.94 98 SER A CA 1
ATOM 778 C C . SER A 1 98 ? 10.057 0.517 -0.187 1.00 91.94 98 SER A C 1
ATOM 780 O O . SER A 1 98 ? 10.689 0.512 -1.242 1.00 91.94 98 SER A O 1
ATOM 782 N N . TYR A 1 99 ? 9.636 1.641 0.404 1.00 94.19 99 TYR A N 1
ATOM 783 C CA . TYR A 1 99 ? 9.945 2.967 -0.122 1.00 94.19 99 TYR A CA 1
ATOM 784 C C . TYR A 1 99 ? 11.456 3.227 -0.153 1.00 94.19 99 TYR A C 1
ATOM 786 O O . TYR A 1 99 ? 11.991 3.588 -1.196 1.00 94.19 99 TYR A O 1
ATOM 794 N N . GLU A 1 100 ? 12.172 2.990 0.950 1.00 94.50 100 GLU A N 1
ATOM 795 C CA . GLU A 1 100 ? 13.621 3.224 1.004 1.00 94.50 100 GLU A CA 1
ATOM 796 C C . GLU A 1 100 ? 14.396 2.299 0.047 1.00 94.50 100 GLU A C 1
ATOM 798 O O . GLU A 1 100 ? 15.376 2.721 -0.569 1.00 94.50 100 GLU A O 1
ATOM 803 N N . ARG A 1 101 ? 13.953 1.048 -0.141 1.00 92.50 101 ARG A N 1
ATOM 804 C CA . ARG A 1 101 ? 14.534 0.139 -1.146 1.00 92.50 101 ARG A CA 1
ATOM 805 C C . ARG A 1 101 ? 14.286 0.636 -2.567 1.00 92.50 101 ARG A C 1
ATOM 807 O O . ARG A 1 101 ? 15.237 0.715 -3.340 1.00 92.50 101 ARG A O 1
ATOM 814 N N . ALA A 1 102 ? 13.051 1.005 -2.901 1.00 92.75 102 ALA A N 1
ATOM 815 C CA . ALA A 1 102 ? 12.716 1.526 -4.224 1.00 92.75 102 ALA A CA 1
ATOM 816 C C . ALA A 1 102 ? 13.456 2.832 -4.531 1.00 92.75 102 ALA A C 1
ATOM 818 O O . ALA A 1 102 ? 13.957 3.006 -5.637 1.00 92.75 102 ALA A O 1
ATOM 819 N N . LYS A 1 103 ? 13.603 3.711 -3.536 1.00 93.94 103 LYS A N 1
ATOM 820 C CA . LYS A 1 103 ? 14.379 4.944 -3.657 1.00 93.94 103 LYS A CA 1
ATOM 821 C C . LYS A 1 103 ? 15.845 4.662 -3.991 1.00 93.94 103 LYS A C 1
ATOM 823 O O . LYS A 1 103 ? 16.369 5.265 -4.917 1.00 93.94 103 LYS A O 1
ATOM 828 N N . LYS A 1 104 ? 16.491 3.708 -3.311 1.00 92.19 104 LYS A N 1
ATOM 829 C CA . LYS A 1 104 ? 17.879 3.309 -3.621 1.00 92.19 104 LYS A CA 1
ATOM 830 C C . LYS A 1 104 ? 18.027 2.735 -5.030 1.00 92.19 104 LYS A C 1
ATOM 832 O O . LYS A 1 104 ? 19.006 3.028 -5.712 1.00 92.19 104 LYS A O 1
ATOM 837 N N . ILE A 1 105 ? 17.063 1.920 -5.462 1.00 88.75 105 ILE A N 1
ATOM 838 C CA . ILE A 1 105 ? 17.020 1.378 -6.827 1.00 88.75 105 ILE A CA 1
ATOM 839 C C . ILE A 1 105 ? 16.901 2.530 -7.836 1.00 88.75 105 ILE A C 1
ATOM 841 O O . ILE A 1 105 ? 17.651 2.575 -8.809 1.00 88.75 105 ILE A O 1
ATOM 845 N N . PHE A 1 106 ? 16.018 3.495 -7.566 1.00 89.06 106 PHE A N 1
ATOM 846 C CA . PHE A 1 106 ? 15.835 4.674 -8.405 1.00 89.06 106 PHE A CA 1
ATOM 847 C C . PHE A 1 106 ? 17.080 5.566 -8.454 1.00 89.06 106 PHE A C 1
ATOM 849 O O . PHE A 1 106 ? 17.479 5.977 -9.532 1.00 89.06 106 PHE A O 1
ATOM 856 N N . GLU A 1 107 ? 17.734 5.836 -7.324 1.00 89.06 107 GLU A N 1
ATOM 857 C CA . GLU A 1 107 ? 18.969 6.632 -7.278 1.00 89.06 107 GLU A CA 1
ATOM 858 C C . GLU A 1 107 ? 20.099 5.976 -8.077 1.00 89.06 107 GLU A C 1
ATOM 860 O O . GLU A 1 107 ? 20.847 6.663 -8.771 1.00 89.06 107 GLU A O 1
ATOM 865 N N . LYS A 1 108 ? 20.220 4.645 -8.018 1.00 85.69 108 LYS A N 1
ATOM 866 C CA . LYS A 1 108 ? 21.189 3.911 -8.838 1.00 85.69 108 LYS A CA 1
ATOM 867 C C . LYS A 1 108 ? 20.870 4.061 -10.330 1.00 85.69 108 LYS A C 1
ATOM 869 O O . LYS A 1 108 ? 21.766 4.372 -11.105 1.00 85.69 108 LYS A O 1
ATOM 874 N N . TYR A 1 109 ? 19.601 3.891 -10.693 1.00 83.94 109 TYR A N 1
ATOM 875 C CA . TYR A 1 109 ? 19.095 4.035 -12.058 1.00 83.94 109 TYR A CA 1
ATOM 876 C C . TYR A 1 109 ? 19.276 5.449 -12.631 1.00 83.94 109 TYR A C 1
ATOM 878 O O . TYR A 1 109 ? 19.704 5.615 -13.770 1.00 83.94 109 TYR A O 1
ATOM 886 N N . ASP A 1 110 ? 18.956 6.479 -11.845 1.00 83.19 110 ASP A N 1
ATOM 887 C CA . ASP A 1 110 ? 18.999 7.884 -12.264 1.00 83.19 110 ASP A CA 1
ATOM 888 C C . ASP A 1 110 ? 20.429 8.332 -12.608 1.00 83.19 110 ASP A C 1
ATOM 890 O O . ASP A 1 110 ? 20.626 9.150 -13.506 1.00 83.19 110 ASP A O 1
ATOM 894 N N . ASN A 1 111 ? 21.419 7.727 -11.943 1.00 82.31 111 ASN A N 1
ATOM 895 C CA . ASN A 1 111 ? 22.845 7.958 -12.162 1.00 82.31 111 ASN A CA 1
ATOM 896 C C . ASN A 1 111 ? 23.484 7.013 -13.202 1.00 82.31 111 ASN A C 1
ATOM 898 O O . ASN A 1 111 ? 24.680 7.148 -13.480 1.00 82.31 111 ASN A O 1
ATOM 902 N N . ASP A 1 112 ? 22.738 6.062 -13.775 1.00 80.38 112 ASP A N 1
ATOM 903 C CA . ASP A 1 112 ? 23.284 5.115 -14.750 1.00 80.38 112 ASP A CA 1
ATOM 904 C C . ASP A 1 112 ? 23.377 5.739 -16.157 1.00 80.38 112 ASP A C 1
ATOM 906 O O . ASP A 1 112 ? 22.456 6.388 -16.659 1.00 80.38 112 ASP A O 1
ATOM 910 N N . LYS A 1 113 ? 24.503 5.508 -16.844 1.00 71.56 113 LYS A N 1
ATOM 911 C CA . LYS A 1 113 ? 24.715 5.944 -18.235 1.00 71.56 113 LYS A CA 1
ATOM 912 C C . LYS A 1 113 ? 23.862 5.169 -19.246 1.00 71.56 113 LYS A C 1
ATOM 914 O O . LYS A 1 113 ? 23.667 5.653 -20.358 1.00 71.56 113 LYS A O 1
ATOM 919 N N . TYR A 1 114 ? 23.350 3.997 -18.876 1.00 74.25 114 TYR A N 1
ATOM 920 C CA . TYR A 1 114 ? 22.525 3.111 -19.699 1.00 74.25 114 TYR A CA 1
ATOM 921 C C . TYR A 1 114 ? 21.064 3.079 -19.246 1.00 74.25 114 TYR A C 1
ATOM 923 O O . TYR A 1 114 ? 20.358 2.097 -19.478 1.00 74.25 114 TYR A O 1
ATOM 931 N N . ARG A 1 115 ? 20.589 4.184 -18.661 1.00 73.25 115 ARG A N 1
ATOM 932 C CA . ARG A 1 115 ? 19.224 4.391 -18.162 1.00 73.25 115 ARG A CA 1
ATOM 933 C C . ARG A 1 115 ? 18.129 3.820 -19.076 1.00 73.25 115 ARG A C 1
ATOM 935 O O . ARG A 1 115 ? 17.293 3.041 -18.635 1.00 73.25 115 ARG A O 1
ATOM 942 N N . ALA A 1 116 ? 18.176 4.096 -20.380 1.00 69.25 116 ALA A N 1
ATOM 943 C CA . ALA A 1 116 ? 17.179 3.583 -21.324 1.00 69.25 116 ALA A CA 1
ATOM 944 C C . ALA A 1 116 ? 17.126 2.039 -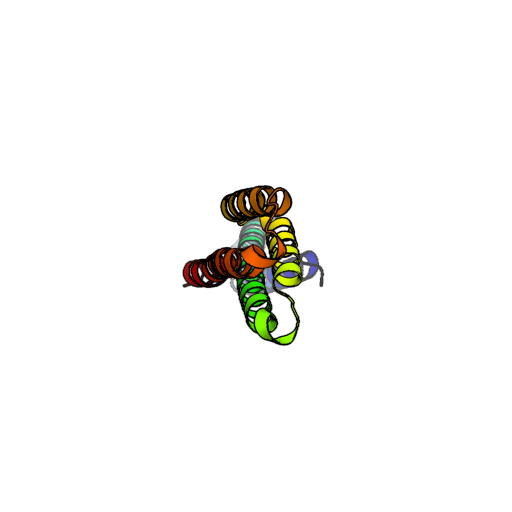21.387 1.00 69.25 116 ALA A C 1
ATOM 946 O O . ALA A 1 116 ? 16.040 1.465 -21.472 1.00 69.25 116 ALA A O 1
ATOM 947 N N . ILE A 1 117 ? 18.281 1.368 -21.305 1.00 72.31 117 ILE A N 1
ATOM 948 C CA . ILE A 1 117 ? 18.410 -0.097 -21.369 1.00 72.31 117 ILE A CA 1
ATOM 949 C C . ILE A 1 117 ? 18.023 -0.728 -20.027 1.00 72.31 117 ILE A C 1
ATOM 951 O O . ILE A 1 117 ? 17.315 -1.733 -19.992 1.00 72.31 117 ILE A O 1
ATOM 955 N N . GLU A 1 118 ? 18.443 -0.122 -18.916 1.00 83.06 118 GLU A N 1
ATOM 956 C CA . GLU A 1 118 ? 18.148 -0.630 -17.574 1.00 83.06 118 GLU A CA 1
ATOM 957 C C . GLU A 1 118 ? 16.689 -0.411 -17.152 1.00 83.06 118 GLU A C 1
ATOM 959 O O . GLU A 1 118 ? 16.186 -1.142 -16.299 1.00 83.06 118 GLU A O 1
ATOM 964 N N . SER A 1 119 ? 15.983 0.535 -17.783 1.00 83.62 119 SER A N 1
ATOM 965 C CA . SER A 1 119 ? 14.603 0.903 -17.441 1.00 83.62 119 SER A CA 1
ATOM 966 C C . SER A 1 119 ? 13.655 -0.298 -17.371 1.00 83.62 119 SER A C 1
ATOM 968 O O . SER A 1 119 ? 12.816 -0.369 -16.477 1.00 83.62 119 SER A O 1
ATOM 970 N N . VAL A 1 120 ? 13.801 -1.281 -18.265 1.00 86.00 120 VAL A N 1
ATOM 971 C CA . VAL A 1 120 ? 12.965 -2.492 -18.278 1.00 86.00 120 VAL A CA 1
ATOM 972 C C . VAL A 1 120 ? 13.242 -3.367 -17.055 1.00 86.00 120 VAL A C 1
ATOM 974 O O . VAL A 1 120 ? 12.307 -3.820 -16.395 1.00 86.00 120 VAL A O 1
ATOM 977 N N . ASN A 1 121 ? 14.516 -3.575 -16.719 1.00 88.19 121 ASN A N 1
ATOM 978 C CA . ASN A 1 121 ? 14.912 -4.399 -15.578 1.00 88.19 121 ASN A CA 1
ATOM 979 C C . ASN A 1 121 ? 14.473 -3.751 -14.265 1.00 88.19 121 ASN A C 1
ATOM 981 O O . ASN A 1 121 ? 13.822 -4.398 -13.448 1.00 88.19 121 ASN A O 1
ATOM 985 N N . ILE A 1 122 ? 14.725 -2.451 -14.116 1.00 89.81 122 ILE A N 1
ATOM 986 C CA . ILE A 1 122 ? 14.320 -1.682 -12.938 1.00 89.81 122 ILE A CA 1
ATOM 987 C C . ILE A 1 122 ? 12.795 -1.637 -12.807 1.00 89.81 122 ILE A C 1
ATOM 989 O O . ILE A 1 122 ? 12.254 -1.821 -11.719 1.00 89.81 122 ILE A O 1
ATOM 993 N N . SER A 1 123 ? 12.077 -1.476 -13.920 1.00 90.88 123 SER A N 1
ATOM 994 C CA . SER A 1 123 ? 10.615 -1.546 -13.943 1.00 90.88 123 SER A CA 1
ATOM 995 C C . SER A 1 123 ? 10.094 -2.909 -13.472 1.00 90.88 123 SER A C 1
ATOM 997 O O . SER A 1 123 ? 9.065 -2.976 -12.800 1.00 90.88 123 SER A O 1
ATOM 999 N N . ASN A 1 124 ? 10.783 -4.008 -13.787 1.00 90.75 124 ASN A N 1
ATOM 1000 C CA . ASN A 1 124 ? 10.418 -5.347 -13.312 1.00 90.75 124 ASN A CA 1
ATOM 1001 C C . ASN A 1 124 ? 10.759 -5.555 -11.827 1.00 90.75 124 ASN A C 1
ATOM 1003 O O . ASN A 1 124 ? 9.961 -6.142 -11.097 1.00 90.75 124 ASN A O 1
ATOM 1007 N N . GLU A 1 125 ? 11.898 -5.043 -11.355 1.00 91.25 125 GLU A N 1
ATOM 1008 C CA . GLU A 1 125 ? 12.264 -5.085 -9.933 1.00 91.25 125 GLU A CA 1
ATOM 1009 C C . GLU A 1 125 ? 11.263 -4.309 -9.069 1.00 91.25 125 GLU A C 1
ATOM 1011 O O . GLU A 1 125 ? 10.768 -4.822 -8.061 1.00 91.25 125 GLU A O 1
ATOM 1016 N N . ILE A 1 126 ? 10.902 -3.096 -9.496 1.00 91.94 126 ILE A N 1
ATOM 1017 C CA . ILE A 1 126 ? 9.907 -2.275 -8.806 1.00 91.94 126 ILE A CA 1
ATOM 1018 C C . ILE A 1 126 ? 8.521 -2.924 -8.872 1.00 91.94 126 ILE A C 1
ATOM 1020 O O . ILE A 1 126 ? 7.820 -2.945 -7.863 1.00 91.94 126 ILE A O 1
ATOM 1024 N N . GLU A 1 127 ? 8.131 -3.527 -9.997 1.00 93.50 127 GLU A N 1
ATOM 1025 C CA . GLU A 1 127 ? 6.885 -4.301 -10.076 1.00 93.50 127 GLU A CA 1
ATOM 1026 C C . GLU A 1 127 ? 6.854 -5.428 -9.032 1.00 93.50 127 GLU A C 1
ATOM 1028 O O . GLU A 1 127 ? 5.827 -5.637 -8.387 1.00 93.50 127 GLU A O 1
ATOM 1033 N N . GLY A 1 128 ? 7.980 -6.114 -8.812 1.00 92.25 128 GLY A N 1
ATOM 1034 C CA . GLY A 1 128 ? 8.120 -7.117 -7.756 1.00 92.25 128 GLY A CA 1
ATOM 1035 C C . GLY A 1 128 ? 7.856 -6.553 -6.356 1.00 92.25 128 GLY A C 1
ATOM 1036 O O . GLY A 1 128 ? 7.135 -7.173 -5.572 1.00 92.25 128 GLY A O 1
ATOM 1037 N N . LEU A 1 129 ? 8.369 -5.354 -6.057 1.00 91.81 129 LEU A N 1
ATOM 1038 C CA . LEU A 1 129 ? 8.103 -4.663 -4.788 1.00 91.81 129 LEU A CA 1
ATOM 1039 C C . LEU A 1 129 ? 6.616 -4.322 -4.622 1.00 91.81 129 LEU A C 1
ATOM 1041 O O . LEU A 1 129 ? 6.036 -4.608 -3.574 1.00 91.81 129 LEU A O 1
ATOM 1045 N N . ILE A 1 130 ? 5.984 -3.762 -5.657 1.00 93.25 130 ILE A N 1
ATOM 1046 C CA . ILE A 1 130 ? 4.556 -3.411 -5.627 1.00 93.25 130 ILE A CA 1
ATOM 1047 C C . ILE A 1 130 ? 3.681 -4.669 -5.497 1.00 93.25 130 ILE A C 1
ATOM 1049 O O . ILE A 1 130 ? 2.733 -4.675 -4.710 1.00 93.25 130 ILE A O 1
ATOM 1053 N N . LYS A 1 131 ? 4.027 -5.766 -6.188 1.00 91.56 131 LYS A N 1
ATOM 1054 C CA . LYS A 1 131 ? 3.343 -7.067 -6.057 1.00 91.56 131 LYS A CA 1
ATOM 1055 C C . LYS A 1 131 ? 3.447 -7.614 -4.641 1.00 91.56 131 LYS A C 1
ATOM 1057 O O . LYS A 1 131 ? 2.452 -8.081 -4.093 1.00 91.56 131 LYS A O 1
ATOM 1062 N N . GLY A 1 132 ? 4.637 -7.536 -4.045 1.00 89.75 132 GLY A N 1
ATOM 1063 C CA . GLY A 1 132 ? 4.865 -7.944 -2.662 1.00 89.75 132 GLY A CA 1
ATOM 1064 C C . GLY A 1 132 ? 3.943 -7.208 -1.692 1.00 89.75 132 GLY A C 1
ATOM 1065 O O . GLY A 1 132 ? 3.319 -7.847 -0.849 1.00 89.75 132 GLY A O 1
ATOM 1066 N N . ILE A 1 133 ? 3.784 -5.891 -1.866 1.00 87.88 133 ILE A N 1
ATOM 1067 C CA . ILE A 1 133 ? 2.842 -5.086 -1.075 1.00 87.88 133 ILE A CA 1
ATOM 1068 C C . ILE A 1 133 ? 1.407 -5.577 -1.284 1.00 87.88 133 ILE A C 1
ATOM 1070 O O . ILE A 1 133 ? 0.739 -5.904 -0.310 1.00 87.88 133 ILE A O 1
ATOM 1074 N N . GLY A 1 134 ? 0.949 -5.712 -2.533 1.00 86.12 134 GLY A N 1
ATOM 1075 C CA . GLY A 1 134 ? -0.411 -6.182 -2.826 1.00 86.12 134 GLY A CA 1
ATOM 1076 C C . G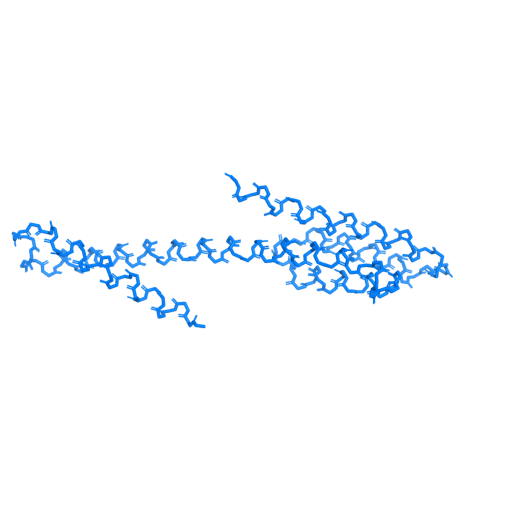LY A 1 134 ? -0.738 -7.541 -2.191 1.00 86.12 134 GLY A C 1
ATOM 1077 O O . GLY A 1 134 ? -1.809 -7.724 -1.611 1.00 86.12 134 GLY A O 1
ATOM 1078 N N . ILE A 1 135 ? 0.204 -8.487 -2.226 1.00 84.38 135 ILE A N 1
ATOM 1079 C CA . ILE A 1 135 ? 0.027 -9.823 -1.639 1.00 84.38 135 ILE A CA 1
ATOM 1080 C C . ILE A 1 135 ? 0.031 -9.756 -0.108 1.00 84.38 135 ILE A C 1
ATOM 1082 O O . ILE A 1 135 ? -0.913 -10.229 0.524 1.00 84.38 135 ILE A O 1
ATOM 1086 N N . LEU A 1 136 ? 1.063 -9.161 0.498 1.00 79.06 136 LEU A N 1
ATOM 1087 C CA . LEU A 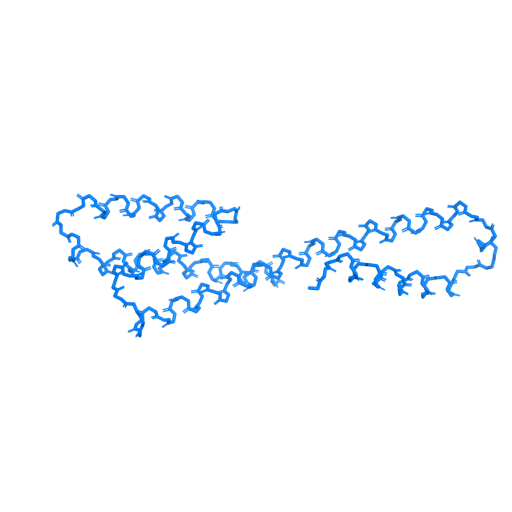1 136 ? 1.239 -9.153 1.955 1.00 79.06 136 LEU A CA 1
ATOM 1088 C C . LEU A 1 136 ? 0.139 -8.352 2.662 1.00 79.06 136 LEU A C 1
ATOM 1090 O O . LEU A 1 136 ? -0.383 -8.799 3.680 1.00 79.06 136 LEU A O 1
ATOM 1094 N N . SER A 1 137 ? -0.302 -7.239 2.070 1.00 73.12 137 SER A N 1
ATOM 1095 C CA . SER A 1 137 ? -1.434 -6.442 2.563 1.00 73.12 137 SER A CA 1
ATOM 1096 C C . SER A 1 137 ? -2.774 -7.185 2.531 1.00 73.12 137 SER A C 1
ATOM 1098 O O . SER A 1 137 ? -3.714 -6.802 3.221 1.00 73.12 137 SER A O 1
ATOM 1100 N N . THR A 1 138 ? -2.888 -8.250 1.737 1.00 63.91 138 THR A N 1
ATOM 1101 C CA . THR A 1 138 ? -4.106 -9.069 1.668 1.00 63.91 138 THR A CA 1
ATOM 1102 C C . THR A 1 138 ? -4.093 -10.196 2.709 1.00 63.91 138 THR A C 1
ATOM 1104 O O . THR A 1 138 ? -5.155 -10.645 3.135 1.00 63.91 138 THR A O 1
ATOM 1107 N N . VAL A 1 139 ? -2.909 -10.645 3.148 1.00 58.38 139 VAL A N 1
ATOM 1108 C CA . VAL A 1 139 ? -2.753 -11.739 4.126 1.00 58.38 139 VAL A CA 1
ATOM 1109 C C . VAL A 1 139 ? -2.993 -11.272 5.564 1.00 58.38 139 VAL A C 1
ATOM 1111 O O . VAL A 1 139 ? -3.565 -12.032 6.334 1.00 58.38 139 VAL A O 1
ATOM 1114 N N . GLU A 1 140 ? -2.654 -10.029 5.921 1.00 52.31 140 GLU A N 1
ATOM 1115 C CA . GLU A 1 140 ? -2.947 -9.477 7.262 1.00 52.31 140 GLU A CA 1
ATOM 1116 C C . GLU A 1 140 ? -4.454 -9.321 7.565 1.00 52.31 140 GLU A C 1
ATOM 1118 O O . GLU A 1 140 ? -4.823 -9.071 8.709 1.00 52.31 140 GLU A O 1
ATOM 1123 N N . ASN A 1 141 ? -5.327 -9.486 6.562 1.00 44.41 141 ASN A N 1
ATOM 1124 C CA . ASN A 1 141 ? -6.783 -9.333 6.672 1.00 44.41 141 ASN A CA 1
ATOM 1125 C C . ASN A 1 141 ? -7.565 -10.668 6.700 1.00 44.41 141 ASN A C 1
ATOM 1127 O O . ASN A 1 141 ? -8.789 -10.650 6.557 1.00 44.41 141 ASN A O 1
ATOM 1131 N N . LYS A 1 142 ? -6.891 -11.817 6.852 1.00 39.84 142 LYS A N 1
ATOM 1132 C CA . LYS A 1 142 ? -7.523 -13.129 7.090 1.00 39.84 142 LYS A CA 1
ATOM 1133 C C . LYS A 1 142 ? -7.283 -13.602 8.516 1.00 39.84 142 LYS A C 1
ATOM 1135 O O . LYS A 1 142 ? -8.238 -14.177 9.080 1.00 39.84 142 LYS A O 1
#

pLDDT: mean 81.07, std 11.02, range [39.84, 94.81]

Sequence (142 aa):
MDNTITILGLVSGITGIIGFFFPSEWKEKIIIKIVFTLIILTLTSYIVFLNSKVDRIEKVSKSANLLIEKKQTEFTSEGFILAALSFLEQNKKDFPDSYERAKKIFEKYDNDKYRAIESVNISNEIEGLIKGIGILSTVENK

Organism: NCBI:txid927664

Radius of gyration: 23.89 Å; chains: 1; bounding box: 60×26×61 Å